Protein AF-A0A5N9A0G4-F1 (afdb_monomer)

Structure (mmCIF, N/CA/C/O backbone):
data_AF-A0A5N9A0G4-F1
#
_entry.id   AF-A0A5N9A0G4-F1
#
loop_
_atom_site.group_PDB
_atom_site.id
_atom_site.type_symbol
_atom_site.label_atom_id
_atom_site.label_alt_id
_atom_site.label_comp_id
_atom_site.label_asym_id
_atom_site.label_entity_id
_atom_site.label_seq_id
_atom_site.pdbx_PDB_ins_code
_atom_site.Cartn_x
_atom_site.Cartn_y
_atom_site.Cartn_z
_atom_site.occupancy
_atom_site.B_iso_or_equiv
_atom_site.auth_seq_id
_atom_site.auth_comp_id
_atom_site.auth_asym_id
_atom_site.auth_atom_id
_atom_site.pdbx_PDB_model_num
ATOM 1 N N . MET A 1 1 ? 34.121 -2.207 -65.373 1.00 59.41 1 MET A N 1
ATOM 2 C CA . MET A 1 1 ? 33.201 -1.817 -64.293 1.00 59.41 1 MET A CA 1
ATOM 3 C C . MET A 1 1 ? 32.621 -0.488 -64.713 1.00 59.41 1 MET A C 1
ATOM 5 O O . MET A 1 1 ? 33.380 0.463 -64.878 1.00 59.41 1 MET A O 1
ATOM 9 N N . GLU A 1 2 ? 31.335 -0.478 -65.029 1.00 82.25 2 GLU A N 1
ATOM 10 C CA . GLU A 1 2 ? 30.634 0.717 -65.499 1.00 82.25 2 GLU A CA 1
ATOM 11 C C . GLU A 1 2 ? 30.500 1.724 -64.346 1.00 82.25 2 GLU A C 1
ATOM 13 O O . GLU A 1 2 ? 30.384 1.342 -63.180 1.00 82.25 2 GLU A O 1
ATOM 18 N N . LEU A 1 3 ? 30.494 3.024 -64.651 1.00 83.94 3 LEU A N 1
ATOM 19 C CA . LEU A 1 3 ? 30.406 4.092 -63.640 1.00 83.94 3 LEU A CA 1
ATOM 20 C C . LEU A 1 3 ? 29.174 3.928 -62.724 1.00 83.94 3 LEU A C 1
ATOM 22 O O . LEU A 1 3 ? 29.222 4.235 -61.533 1.00 83.94 3 LEU A O 1
ATOM 26 N N . ILE A 1 4 ? 28.083 3.397 -63.285 1.00 88.50 4 ILE A N 1
ATOM 27 C CA . ILE A 1 4 ? 26.823 3.108 -62.589 1.00 88.50 4 ILE A CA 1
ATOM 28 C C . ILE A 1 4 ? 27.008 2.025 -61.513 1.00 88.50 4 ILE A C 1
ATOM 30 O O . ILE A 1 4 ? 26.485 2.166 -60.409 1.00 88.50 4 ILE A O 1
ATOM 34 N N . GLU A 1 5 ? 27.789 0.979 -61.794 1.00 87.81 5 GLU A N 1
ATOM 35 C CA . GLU A 1 5 ? 28.054 -0.116 -60.849 1.00 87.81 5 GLU A CA 1
ATOM 36 C C . GLU A 1 5 ? 28.854 0.386 -59.640 1.00 87.81 5 GLU A C 1
ATOM 38 O O . GLU A 1 5 ? 28.551 0.044 -58.495 1.00 87.81 5 GLU A O 1
ATOM 43 N N . ILE A 1 6 ? 29.837 1.261 -59.885 1.00 89.19 6 ILE A N 1
ATOM 44 C CA . ILE A 1 6 ? 30.643 1.897 -58.834 1.00 89.19 6 ILE A CA 1
ATOM 45 C C . ILE A 1 6 ? 29.762 2.799 -57.961 1.00 89.19 6 ILE A C 1
ATOM 47 O O . ILE A 1 6 ? 29.838 2.732 -56.734 1.00 89.19 6 ILE A O 1
ATOM 51 N N . ALA A 1 7 ? 28.897 3.614 -58.574 1.00 89.50 7 ALA A N 1
ATOM 52 C CA . ALA A 1 7 ? 27.985 4.494 -57.847 1.00 89.50 7 ALA A CA 1
ATOM 53 C C . ALA A 1 7 ? 27.027 3.702 -56.941 1.00 89.50 7 ALA A C 1
ATOM 55 O O . ALA A 1 7 ? 26.882 4.027 -55.762 1.00 89.50 7 ALA A O 1
ATOM 56 N N . GLN A 1 8 ? 26.434 2.621 -57.453 1.00 89.38 8 GLN A N 1
ATOM 57 C CA . GLN A 1 8 ? 25.529 1.770 -56.683 1.00 89.38 8 GLN A CA 1
ATOM 58 C C . GLN A 1 8 ? 26.239 1.066 -55.518 1.00 89.38 8 GLN A C 1
ATOM 60 O O . GLN A 1 8 ? 25.677 0.968 -54.425 1.00 89.38 8 GLN A O 1
ATOM 65 N N . LEU A 1 9 ? 27.486 0.628 -55.715 1.00 92.44 9 LEU A N 1
ATOM 66 C CA . LEU A 1 9 ? 28.297 0.031 -54.656 1.00 92.44 9 LEU A CA 1
ATOM 67 C C . LEU A 1 9 ? 28.598 1.041 -53.538 1.00 92.44 9 LEU A C 1
ATOM 69 O O . LEU A 1 9 ? 28.430 0.722 -52.361 1.00 92.44 9 LEU A O 1
ATOM 73 N N . VAL A 1 10 ? 28.955 2.281 -53.890 1.00 93.19 10 VAL A N 1
ATOM 74 C CA . VAL A 1 10 ? 29.177 3.365 -52.916 1.00 93.19 10 VAL A CA 1
ATOM 75 C C . VAL A 1 10 ? 27.894 3.691 -52.146 1.00 93.19 10 VAL A C 1
ATOM 77 O O . VAL A 1 10 ? 27.928 3.791 -50.919 1.00 93.19 10 VAL A O 1
ATOM 80 N N . THR A 1 11 ? 26.747 3.795 -52.823 1.00 94.00 11 THR A N 1
ATOM 81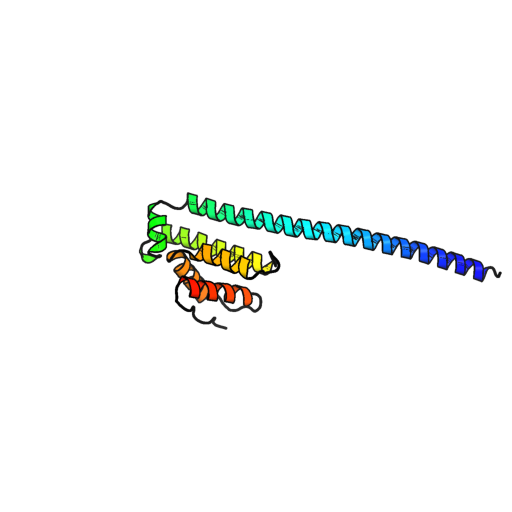 C CA . THR A 1 11 ? 25.450 4.023 -52.164 1.00 94.00 11 THR A CA 1
ATOM 82 C C . THR A 1 11 ? 25.055 2.863 -51.245 1.00 94.00 11 THR A C 1
ATOM 84 O O . THR A 1 11 ? 24.559 3.093 -50.139 1.00 94.00 11 THR A O 1
ATOM 87 N N . GLY A 1 12 ? 25.306 1.618 -51.658 1.00 92.94 12 GLY A N 1
ATOM 88 C CA . GLY A 1 12 ? 25.066 0.431 -50.837 1.00 92.94 12 GLY A CA 1
ATOM 89 C C . GLY A 1 12 ? 25.906 0.438 -49.560 1.00 92.94 12 GLY A C 1
A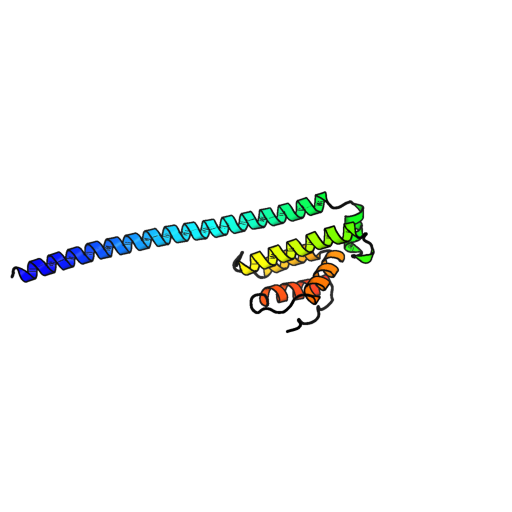TOM 90 O O . GLY A 1 12 ? 25.368 0.267 -48.466 1.00 92.94 12 GLY A O 1
ATOM 91 N N . ILE A 1 13 ? 27.205 0.732 -49.678 1.00 95.50 13 ILE A N 1
ATOM 92 C CA . ILE A 1 13 ? 28.111 0.859 -48.528 1.00 95.50 13 ILE A CA 1
ATOM 93 C C . ILE A 1 13 ? 27.656 1.993 -47.602 1.00 95.50 13 ILE A C 1
ATOM 95 O O . ILE A 1 13 ? 27.567 1.791 -46.392 1.00 95.50 13 ILE A O 1
ATOM 99 N N . ALA A 1 14 ? 27.301 3.159 -48.150 1.00 94.50 14 ALA A N 1
ATOM 100 C CA . ALA A 1 14 ? 26.793 4.279 -47.359 1.00 94.50 14 ALA A CA 1
ATOM 101 C C . ALA A 1 14 ? 25.519 3.903 -46.583 1.00 94.50 14 ALA A C 1
ATOM 103 O O . ALA A 1 14 ? 25.398 4.212 -45.397 1.00 94.50 14 ALA A O 1
ATOM 104 N N . THR A 1 15 ? 24.602 3.167 -47.216 1.00 95.81 15 THR A N 1
ATOM 105 C CA . THR A 1 15 ? 23.370 2.688 -46.574 1.00 95.81 15 THR A CA 1
ATOM 106 C C . THR A 1 15 ? 23.674 1.717 -45.432 1.00 95.81 15 THR A C 1
ATOM 108 O O . THR A 1 15 ? 23.104 1.845 -44.350 1.00 95.81 15 THR A O 1
ATOM 111 N N . LEU A 1 16 ? 24.608 0.781 -45.631 1.00 95.25 16 LEU A N 1
ATOM 112 C CA . LEU A 1 16 ? 25.027 -0.171 -44.596 1.00 95.25 16 LEU A CA 1
ATOM 113 C C . LEU A 1 16 ? 25.693 0.520 -43.403 1.00 95.25 16 LEU A C 1
ATOM 115 O O . LEU A 1 16 ? 25.437 0.141 -42.258 1.00 95.25 16 LEU A O 1
ATOM 119 N N . ILE A 1 17 ? 26.507 1.549 -43.648 1.00 96.19 17 ILE A N 1
ATOM 120 C CA . ILE A 1 17 ? 27.108 2.357 -42.581 1.00 96.19 17 ILE A CA 1
ATOM 121 C C . ILE A 1 17 ? 26.007 3.032 -41.759 1.00 96.19 17 ILE A C 1
ATOM 123 O O . ILE A 1 17 ? 25.988 2.896 -40.536 1.00 96.19 17 ILE A O 1
ATOM 127 N N . VAL A 1 18 ? 25.053 3.702 -42.415 1.00 96.38 18 VAL A N 1
ATOM 128 C CA . VAL A 1 18 ? 23.940 4.374 -41.726 1.00 96.38 18 VAL A CA 1
ATOM 129 C C . VAL A 1 18 ? 23.104 3.373 -40.926 1.00 96.38 18 VAL A C 1
ATOM 131 O O . VAL A 1 18 ? 22.852 3.598 -39.744 1.00 96.38 18 VAL A O 1
ATOM 134 N N . ALA A 1 19 ? 22.732 2.239 -41.523 1.00 96.69 19 ALA A N 1
ATOM 135 C CA . ALA A 1 19 ? 21.988 1.184 -40.837 1.00 96.69 19 ALA A CA 1
ATOM 136 C C . ALA A 1 19 ? 22.740 0.649 -39.606 1.00 96.69 19 ALA A C 1
ATOM 138 O O . ALA A 1 19 ? 22.138 0.458 -38.549 1.00 96.69 19 ALA A O 1
ATOM 139 N N . SER A 1 20 ? 24.060 0.468 -39.707 1.00 95.44 20 SER A N 1
ATOM 140 C CA . SER A 1 20 ? 24.888 0.010 -38.585 1.00 95.44 20 SER A CA 1
ATOM 141 C C . SER A 1 20 ? 24.900 1.021 -37.435 1.00 95.44 20 SER A C 1
ATOM 143 O O . SER A 1 20 ? 24.764 0.635 -36.273 1.00 95.44 20 SER A O 1
ATOM 145 N N . VAL A 1 21 ? 24.989 2.320 -37.745 1.00 96.50 21 VAL A N 1
ATOM 146 C CA . VAL A 1 21 ? 24.899 3.395 -36.742 1.00 96.50 21 VAL A CA 1
ATOM 147 C C . VAL A 1 21 ? 23.519 3.423 -36.079 1.00 96.50 21 VAL A C 1
ATOM 149 O O . VAL A 1 21 ? 23.441 3.554 -34.859 1.00 96.50 21 VAL A O 1
ATOM 152 N N . LEU A 1 22 ? 22.433 3.244 -36.836 1.00 96.12 22 LEU A N 1
ATOM 153 C CA . LEU A 1 22 ? 21.074 3.193 -36.281 1.00 96.12 22 LEU A CA 1
ATOM 154 C C . LEU A 1 22 ? 20.882 2.002 -35.333 1.00 96.12 22 LEU A C 1
ATOM 156 O O . LEU A 1 22 ? 20.317 2.156 -34.251 1.00 96.12 22 LEU A O 1
ATOM 160 N N . ILE A 1 23 ? 21.390 0.821 -35.698 1.00 96.06 23 ILE A N 1
ATOM 161 C CA . ILE A 1 23 ? 21.369 -0.360 -34.822 1.00 96.06 23 ILE A CA 1
ATOM 162 C C . ILE A 1 23 ? 22.137 -0.079 -33.532 1.00 96.06 23 ILE A C 1
ATOM 164 O O . ILE A 1 23 ? 21.645 -0.362 -32.439 1.00 96.06 23 ILE A O 1
ATOM 168 N N . TRP A 1 24 ? 23.316 0.530 -33.644 1.00 95.38 24 TRP A N 1
ATOM 169 C CA . TRP A 1 24 ? 24.104 0.928 -32.484 1.00 95.38 24 TRP A CA 1
ATOM 170 C C . TRP A 1 24 ? 23.348 1.911 -31.574 1.00 95.38 24 TRP A C 1
ATOM 172 O O . TRP A 1 24 ? 23.312 1.724 -30.356 1.00 95.38 24 TRP A O 1
ATOM 182 N N . GLN A 1 25 ? 22.674 2.911 -32.151 1.00 94.56 25 GLN A N 1
ATOM 183 C CA . GLN A 1 25 ? 21.831 3.851 -31.407 1.00 94.56 25 GLN A CA 1
ATOM 184 C C . GLN A 1 25 ? 20.672 3.148 -30.689 1.00 94.56 25 GLN A C 1
ATOM 186 O O . GLN A 1 25 ? 20.445 3.423 -29.512 1.00 94.56 25 GLN A O 1
ATOM 191 N N . MET A 1 26 ? 19.985 2.204 -31.341 1.00 94.81 26 MET A N 1
ATOM 192 C CA . MET A 1 26 ? 18.914 1.421 -30.709 1.00 94.81 26 MET A CA 1
ATOM 193 C C . MET A 1 26 ? 19.422 0.595 -29.520 1.00 94.81 26 MET A C 1
ATOM 195 O O . MET A 1 26 ? 18.750 0.521 -28.492 1.00 94.81 26 MET A O 1
ATOM 199 N N . ILE A 1 27 ? 20.620 0.007 -29.618 1.00 94.44 27 ILE A N 1
ATOM 200 C CA . ILE A 1 27 ? 21.234 -0.742 -28.509 1.00 94.44 27 ILE A CA 1
ATOM 201 C C . ILE A 1 27 ? 21.490 0.176 -27.308 1.00 94.44 27 ILE A C 1
ATOM 203 O O . ILE A 1 27 ? 21.190 -0.201 -26.173 1.00 94.44 27 ILE A O 1
ATOM 207 N N . ILE A 1 28 ? 22.023 1.379 -27.542 1.00 94.12 28 ILE A N 1
ATOM 208 C CA . ILE A 1 28 ? 22.255 2.361 -26.474 1.00 94.12 28 ILE A CA 1
ATOM 209 C C . ILE A 1 28 ? 20.926 2.810 -25.859 1.00 94.12 28 ILE A C 1
ATOM 211 O O . ILE A 1 28 ? 20.793 2.786 -24.638 1.00 94.12 28 ILE A O 1
ATOM 215 N N . GLN A 1 29 ? 19.928 3.149 -26.680 1.00 92.31 29 GLN A N 1
ATOM 216 C CA . GLN A 1 29 ? 18.604 3.569 -26.207 1.00 92.31 29 GLN A CA 1
ATOM 217 C C . GLN A 1 29 ? 17.933 2.501 -25.345 1.00 92.31 29 GLN A C 1
ATOM 219 O O . GLN A 1 29 ? 17.388 2.828 -24.294 1.00 92.31 29 GLN A O 1
ATOM 224 N N . LYS A 1 30 ? 18.020 1.226 -25.745 1.00 94.50 30 LYS A N 1
ATOM 225 C CA . LYS A 1 30 ? 17.497 0.114 -24.949 1.00 94.50 30 LYS A CA 1
ATOM 226 C C . LYS A 1 30 ? 18.152 0.063 -23.569 1.00 94.50 30 LYS A C 1
ATOM 228 O O . LYS A 1 30 ? 17.449 0.002 -22.571 1.00 94.50 30 LYS A O 1
ATOM 233 N N . ARG A 1 31 ? 19.484 0.166 -23.500 1.00 93.81 31 ARG A N 1
ATOM 234 C CA . ARG A 1 31 ? 20.205 0.185 -22.216 1.00 93.81 31 ARG A CA 1
ATOM 235 C C . ARG A 1 31 ? 19.797 1.370 -21.343 1.00 93.81 31 ARG A C 1
ATOM 237 O O . ARG A 1 31 ? 19.613 1.199 -20.145 1.00 93.81 31 ARG A O 1
ATOM 244 N N . THR A 1 32 ? 19.648 2.559 -21.925 1.00 93.19 32 THR A N 1
ATOM 245 C CA . THR A 1 32 ? 19.183 3.746 -21.191 1.00 93.19 32 THR A CA 1
ATOM 246 C C . THR A 1 32 ? 17.759 3.562 -20.668 1.00 93.19 32 THR A C 1
ATOM 248 O O . THR A 1 32 ? 17.483 3.940 -19.534 1.00 93.19 32 THR A O 1
ATOM 251 N N . LEU A 1 33 ? 16.873 2.954 -21.461 1.00 93.00 33 LEU A N 1
ATOM 252 C CA . LEU A 1 33 ? 15.508 2.644 -21.045 1.00 93.00 33 LEU A CA 1
ATOM 253 C C . LEU A 1 33 ? 15.480 1.617 -19.907 1.00 93.00 33 LEU A C 1
ATOM 255 O O . LEU A 1 33 ? 14.747 1.818 -18.946 1.00 93.00 33 LEU A O 1
ATOM 259 N N . ASP A 1 34 ? 16.303 0.570 -19.983 1.00 92.69 34 ASP A N 1
ATOM 260 C CA . ASP A 1 34 ? 16.409 -0.451 -18.934 1.00 92.69 34 ASP A CA 1
ATOM 261 C C . ASP A 1 34 ? 16.902 0.160 -17.608 1.00 92.69 34 ASP A C 1
ATOM 263 O O . ASP A 1 34 ? 16.370 -0.145 -16.540 1.00 92.69 34 ASP A O 1
ATOM 267 N N . ILE A 1 35 ? 17.883 1.071 -17.664 1.00 91.69 35 ILE A N 1
ATOM 268 C CA . ILE A 1 35 ? 18.351 1.821 -16.485 1.00 91.69 35 ILE A CA 1
ATOM 269 C C . ILE A 1 35 ? 17.224 2.695 -15.927 1.00 91.69 35 ILE A C 1
ATOM 271 O O . ILE A 1 35 ? 16.931 2.622 -14.738 1.00 91.69 35 ILE A O 1
ATOM 275 N N . ALA A 1 36 ? 16.550 3.472 -16.780 1.00 90.25 36 ALA A N 1
ATOM 276 C CA . ALA A 1 36 ? 15.456 4.343 -16.356 1.00 90.25 36 ALA A CA 1
ATOM 277 C C . ALA A 1 36 ? 14.280 3.559 -15.750 1.00 90.25 36 ALA A C 1
ATOM 279 O O . ALA A 1 36 ? 13.659 4.023 -14.795 1.00 90.25 36 ALA A O 1
ATOM 280 N N . HIS A 1 37 ? 13.987 2.367 -16.277 1.00 88.62 37 HIS A N 1
ATOM 281 C CA . HIS A 1 37 ? 12.985 1.463 -15.722 1.00 88.62 37 HIS A CA 1
ATOM 282 C C . HIS A 1 37 ? 13.380 0.992 -14.318 1.00 88.62 37 HIS A C 1
ATOM 284 O O . HIS A 1 37 ? 12.592 1.117 -13.383 1.00 88.62 37 HIS A O 1
ATOM 290 N N . ASN A 1 38 ? 14.616 0.513 -14.145 1.00 88.38 38 ASN A N 1
ATOM 291 C CA . ASN A 1 38 ? 15.116 0.079 -12.839 1.00 88.38 38 ASN A CA 1
ATOM 292 C C . ASN A 1 38 ? 15.135 1.220 -11.811 1.00 88.38 38 ASN A C 1
ATOM 294 O O . ASN A 1 38 ? 14.753 1.016 -10.659 1.00 88.38 38 ASN A O 1
ATOM 298 N N . ASP A 1 39 ? 15.529 2.425 -12.223 1.00 90.44 39 ASP A N 1
ATOM 299 C CA . ASP A 1 39 ? 15.518 3.607 -11.360 1.00 90.44 39 ASP A CA 1
ATOM 300 C C . ASP A 1 39 ? 14.088 4.003 -10.968 1.00 90.44 39 ASP A C 1
ATOM 302 O O . ASP A 1 39 ? 13.832 4.349 -9.811 1.00 90.44 39 ASP A O 1
ATOM 306 N N . ALA A 1 40 ? 13.134 3.917 -11.900 1.00 87.12 40 ALA A N 1
ATOM 307 C CA . ALA A 1 40 ? 11.724 4.169 -11.620 1.00 87.12 40 ALA A CA 1
ATOM 308 C C . ALA A 1 40 ? 11.155 3.158 -10.609 1.00 87.12 40 ALA A C 1
ATOM 310 O O . ALA A 1 40 ? 10.485 3.563 -9.655 1.00 87.12 40 ALA A O 1
ATOM 311 N N . ASP A 1 41 ? 11.470 1.870 -10.760 1.00 86.81 41 ASP A N 1
ATOM 312 C CA . ASP A 1 41 ? 11.052 0.815 -9.831 1.00 86.81 41 ASP A CA 1
ATOM 313 C C . ASP A 1 41 ? 11.665 0.990 -8.436 1.00 86.81 41 ASP A C 1
ATOM 315 O O . ASP A 1 41 ? 10.970 0.856 -7.416 1.00 86.81 41 ASP A O 1
ATOM 319 N N . ALA A 1 42 ? 12.955 1.328 -8.370 1.00 86.31 42 ALA A N 1
ATOM 320 C CA . ALA A 1 42 ? 13.652 1.610 -7.120 1.00 86.31 42 ALA A CA 1
ATOM 321 C C . ALA A 1 42 ? 13.051 2.834 -6.414 1.00 86.31 42 ALA A C 1
ATOM 323 O O . ALA A 1 42 ? 12.718 2.768 -5.226 1.00 86.31 42 ALA A O 1
ATOM 324 N N . ASN A 1 43 ? 12.834 3.928 -7.147 1.00 90.62 43 ASN A N 1
ATOM 325 C CA . ASN A 1 43 ? 12.256 5.154 -6.606 1.00 90.62 43 ASN A CA 1
ATOM 326 C C . ASN A 1 43 ? 10.807 4.947 -6.133 1.00 90.62 43 ASN A C 1
ATOM 328 O O . ASN A 1 43 ? 10.444 5.357 -5.027 1.00 90.62 43 ASN A O 1
ATOM 332 N N . MET A 1 44 ? 9.984 4.238 -6.914 1.00 88.56 44 MET A N 1
ATOM 333 C CA . MET A 1 44 ? 8.630 3.864 -6.501 1.00 88.56 44 MET A CA 1
ATOM 334 C C . MET A 1 44 ? 8.662 3.026 -5.218 1.00 88.56 44 MET A C 1
ATOM 336 O O . MET A 1 44 ? 7.872 3.261 -4.301 1.00 88.56 44 MET A O 1
ATOM 340 N N . SER A 1 45 ? 9.590 2.072 -5.125 1.00 88.44 45 SER A N 1
ATOM 341 C CA . SER A 1 45 ? 9.737 1.212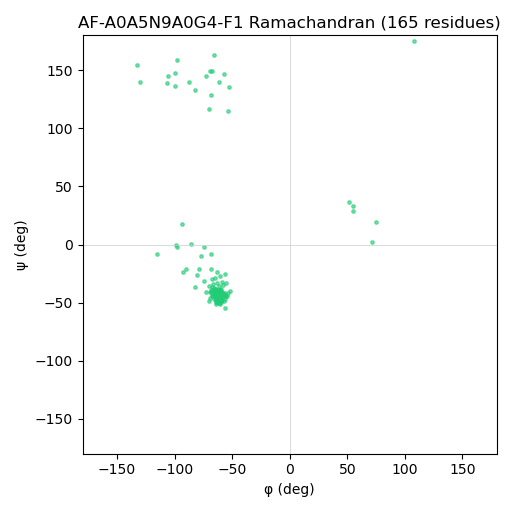 -3.951 1.00 88.44 45 SER A CA 1
ATOM 342 C C . SER A 1 45 ? 10.122 1.997 -2.698 1.00 88.44 45 SER A C 1
ATOM 344 O O . SER A 1 45 ? 9.503 1.784 -1.651 1.00 88.44 45 SER A O 1
ATOM 346 N N . LEU A 1 46 ? 11.082 2.920 -2.806 1.00 91.31 46 LEU A N 1
ATOM 347 C CA . LEU A 1 46 ? 11.496 3.804 -1.715 1.00 91.31 46 LEU A CA 1
ATOM 348 C C . LEU A 1 46 ? 10.360 4.732 -1.287 1.00 91.31 46 LEU A C 1
ATOM 350 O O . LEU A 1 46 ? 9.977 4.716 -0.121 1.00 91.31 46 LEU A O 1
ATOM 354 N N . THR A 1 47 ? 9.740 5.439 -2.235 1.00 92.56 47 THR A N 1
ATOM 355 C CA . THR A 1 47 ? 8.601 6.340 -1.980 1.00 92.56 47 THR A CA 1
ATOM 356 C C . THR A 1 47 ? 7.480 5.621 -1.233 1.00 92.56 47 THR A C 1
ATOM 358 O O . THR A 1 47 ? 6.866 6.142 -0.302 1.00 92.56 47 THR A O 1
ATOM 361 N N . ALA A 1 48 ? 7.200 4.385 -1.626 1.00 90.88 48 ALA A N 1
ATOM 362 C CA . ALA A 1 48 ? 6.137 3.612 -1.029 1.00 90.88 48 ALA A CA 1
ATOM 363 C C . ALA A 1 48 ? 6.503 3.084 0.377 1.00 90.88 48 ALA A C 1
ATOM 365 O O . ALA A 1 48 ? 5.631 3.007 1.241 1.00 90.88 48 ALA A O 1
ATOM 366 N N . VAL A 1 49 ? 7.779 2.785 0.656 1.00 92.00 49 VAL A N 1
ATOM 367 C CA . VAL A 1 49 ? 8.262 2.537 2.033 1.00 92.00 49 VAL A CA 1
ATOM 368 C C . VAL A 1 49 ? 8.173 3.807 2.877 1.00 92.00 49 VAL A C 1
ATOM 370 O O . VAL A 1 49 ? 7.625 3.759 3.976 1.00 92.00 49 VAL A O 1
ATOM 373 N N . GLU A 1 50 ? 8.634 4.947 2.362 1.00 94.94 50 GLU A N 1
ATOM 374 C CA . GLU A 1 50 ? 8.558 6.235 3.057 1.00 94.94 50 GLU A CA 1
ATOM 375 C C . GLU A 1 50 ? 7.122 6.595 3.433 1.00 94.94 50 GLU A C 1
ATOM 377 O O . GLU A 1 50 ? 6.870 7.023 4.556 1.00 94.94 50 GLU A O 1
ATOM 382 N N . ASN A 1 51 ? 6.163 6.382 2.529 1.00 94.38 51 ASN A N 1
ATOM 383 C CA . ASN A 1 51 ? 4.751 6.621 2.815 1.00 94.38 51 ASN A CA 1
ATOM 384 C C . ASN A 1 51 ? 4.222 5.696 3.919 1.00 94.38 51 ASN A C 1
ATOM 386 O O . ASN A 1 51 ? 3.509 6.167 4.803 1.00 94.38 51 ASN A O 1
ATOM 390 N N . LYS A 1 52 ? 4.603 4.409 3.934 1.00 92.75 52 LYS A N 1
ATOM 391 C CA . LYS A 1 52 ? 4.232 3.485 5.025 1.00 92.75 52 LYS A CA 1
ATOM 392 C C . LYS A 1 52 ? 4.820 3.928 6.362 1.00 92.75 52 LYS A C 1
ATOM 394 O O . LYS A 1 52 ? 4.106 3.936 7.361 1.00 92.75 52 LYS A O 1
ATOM 399 N N . VAL A 1 53 ? 6.091 4.330 6.377 1.00 94.69 53 VAL A N 1
ATOM 400 C CA . VAL A 1 53 ? 6.756 4.847 7.581 1.00 94.69 53 VAL A CA 1
ATOM 401 C C . VAL A 1 53 ? 6.053 6.111 8.070 1.00 94.69 53 VAL A C 1
ATOM 403 O O . VAL A 1 53 ? 5.650 6.151 9.225 1.00 94.69 53 VAL A O 1
ATOM 406 N N . LYS A 1 54 ? 5.802 7.090 7.192 1.00 95.81 54 LYS A N 1
ATOM 407 C CA . LYS A 1 54 ? 5.089 8.332 7.534 1.00 95.81 54 LYS A CA 1
ATOM 408 C C . LYS A 1 54 ? 3.701 8.064 8.115 1.00 95.81 54 LYS A C 1
ATOM 410 O O . LYS A 1 54 ? 3.346 8.677 9.115 1.00 95.81 54 LYS A O 1
ATOM 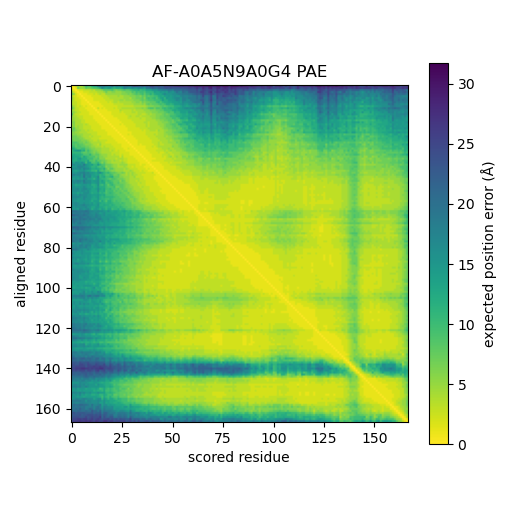415 N N . LEU A 1 55 ? 2.933 7.139 7.532 1.00 94.56 55 LEU A N 1
ATOM 416 C CA . LEU A 1 55 ? 1.617 6.759 8.057 1.00 94.56 55 LEU A CA 1
ATOM 417 C C . LEU A 1 55 ? 1.707 6.129 9.450 1.00 94.56 55 LEU A C 1
ATOM 419 O O . LEU A 1 55 ? 0.917 6.473 10.327 1.00 94.56 55 LEU A O 1
ATOM 423 N N . ASN A 1 56 ? 2.674 5.237 9.666 1.00 93.50 56 ASN A N 1
ATOM 424 C CA . ASN A 1 56 ? 2.868 4.585 10.959 1.00 93.50 56 ASN A CA 1
ATOM 425 C C . ASN A 1 56 ? 3.371 5.566 12.027 1.00 93.50 56 ASN A C 1
ATOM 427 O O . ASN A 1 56 ? 2.880 5.535 13.152 1.00 93.50 56 ASN A O 1
ATOM 431 N N . THR A 1 57 ? 4.296 6.463 11.677 1.00 96.00 57 THR A N 1
ATOM 432 C CA . THR A 1 57 ? 4.768 7.535 12.563 1.00 96.00 57 THR A CA 1
ATOM 433 C C . THR A 1 57 ? 3.624 8.469 12.935 1.00 96.00 57 THR A C 1
ATOM 435 O O . THR A 1 57 ? 3.380 8.682 14.118 1.00 96.00 57 THR A O 1
ATOM 438 N N . TRP A 1 58 ? 2.852 8.939 11.950 1.00 96.56 58 TRP A N 1
ATOM 439 C CA . TRP A 1 58 ? 1.682 9.781 12.199 1.00 96.56 58 TRP A CA 1
ATOM 440 C C . TRP A 1 58 ? 0.669 9.089 13.118 1.00 96.56 58 TRP A C 1
ATOM 442 O O . TRP A 1 58 ? 0.137 9.716 14.033 1.00 96.56 58 TRP A O 1
ATOM 452 N N . PHE A 1 59 ? 0.414 7.794 12.913 1.00 94.81 59 PHE A N 1
ATOM 453 C CA . PHE A 1 59 ? -0.480 7.030 13.779 1.00 94.81 59 PHE A CA 1
ATOM 454 C C . PHE A 1 59 ? 0.051 6.933 15.208 1.00 94.81 59 PHE A C 1
ATOM 456 O O . PHE A 1 59 ? -0.708 7.183 16.139 1.00 94.81 59 PHE A O 1
ATOM 463 N N . ALA A 1 60 ? 1.338 6.631 15.387 1.00 93.81 60 ALA A N 1
ATOM 464 C CA . ALA A 1 60 ? 1.963 6.563 16.704 1.00 93.81 60 ALA A CA 1
ATOM 465 C C . ALA A 1 60 ? 1.901 7.913 17.442 1.00 93.81 60 ALA A C 1
ATOM 467 O O . ALA A 1 60 ? 1.555 7.948 18.617 1.00 93.81 60 ALA A O 1
ATOM 468 N N . GLU A 1 61 ? 2.153 9.024 16.746 1.00 95.81 61 GLU A N 1
ATOM 469 C CA . GLU A 1 61 ? 2.087 10.383 17.306 1.00 95.81 61 GLU A CA 1
ATOM 470 C C . GLU A 1 61 ? 0.662 10.818 17.683 1.00 95.81 61 GLU A C 1
ATOM 472 O O . GLU A 1 61 ? 0.472 11.626 18.592 1.00 95.81 61 GLU A O 1
ATOM 477 N N . ASN A 1 62 ? -0.350 10.299 16.984 1.00 95.12 62 ASN A N 1
ATOM 478 C CA . ASN A 1 62 ? -1.757 10.638 17.213 1.00 95.12 62 ASN A CA 1
ATOM 479 C C . ASN A 1 62 ? -2.499 9.609 18.075 1.00 95.12 62 ASN A C 1
ATOM 481 O O . ASN A 1 62 ? -3.691 9.791 18.349 1.00 95.12 62 ASN A O 1
ATOM 485 N N . SER A 1 63 ? -1.813 8.552 18.509 1.00 93.81 63 SER A N 1
ATOM 486 C CA . SER A 1 63 ? -2.368 7.512 19.367 1.00 93.81 63 SER A CA 1
ATOM 487 C C . SER A 1 63 ? -1.967 7.726 20.815 1.00 93.81 63 SER A C 1
ATOM 489 O O . SER A 1 63 ? -0.817 8.019 21.124 1.00 93.81 63 SER A O 1
ATOM 491 N N . THR A 1 64 ? -2.925 7.550 21.721 1.00 94.00 64 THR A N 1
ATOM 492 C CA . THR A 1 64 ? -2.647 7.484 23.158 1.00 94.00 64 THR A CA 1
ATOM 493 C C . THR A 1 64 ? -2.573 6.020 23.602 1.00 94.00 64 THR A C 1
ATOM 495 O O . THR A 1 64 ? -3.129 5.159 22.912 1.00 94.00 64 THR A O 1
ATOM 498 N N . PRO A 1 65 ? -1.931 5.702 24.740 1.00 93.12 65 PRO A N 1
ATOM 499 C CA . PRO A 1 65 ? -1.946 4.344 25.287 1.00 93.12 65 PRO A CA 1
ATOM 500 C C . PRO A 1 65 ? -3.367 3.781 25.429 1.00 93.12 65 PRO A C 1
ATOM 502 O O . PRO A 1 65 ? -3.630 2.645 25.048 1.00 93.12 65 PRO A O 1
ATOM 505 N N . GLU A 1 66 ? -4.321 4.611 25.856 1.00 93.12 66 GLU A N 1
ATOM 506 C CA . GLU A 1 66 ? -5.723 4.212 26.005 1.00 93.12 66 GLU A CA 1
ATOM 507 C C . GLU A 1 66 ? -6.385 3.894 24.661 1.00 93.12 66 GLU A C 1
ATOM 509 O O . GLU A 1 66 ? -7.254 3.024 24.605 1.00 93.12 66 GLU A O 1
ATOM 514 N N . LEU A 1 67 ? -6.006 4.589 23.580 1.00 93.50 67 LEU A N 1
ATOM 515 C CA . LEU A 1 67 ? -6.470 4.248 22.235 1.00 93.50 67 LEU A CA 1
ATOM 516 C C . LEU A 1 67 ? -5.954 2.868 21.834 1.00 93.50 67 LEU A C 1
ATOM 518 O O . LEU A 1 67 ? -6.742 2.057 21.351 1.00 93.50 67 LEU A O 1
ATOM 522 N N . LEU A 1 68 ? -4.664 2.600 22.052 1.00 91.81 68 LEU A N 1
ATOM 523 C CA . LEU A 1 68 ? -4.049 1.315 21.717 1.00 91.81 68 LEU A CA 1
ATOM 524 C C . LEU A 1 68 ? -4.723 0.160 22.477 1.00 91.81 68 LEU A C 1
ATOM 526 O O . LEU A 1 68 ? -5.031 -0.859 21.872 1.00 91.81 68 LEU A O 1
ATOM 530 N N . ASP A 1 69 ? -5.103 0.352 23.740 1.00 92.69 69 ASP A N 1
ATOM 531 C CA . ASP A 1 69 ? -5.856 -0.657 24.506 1.00 92.69 69 ASP A CA 1
ATOM 532 C C . ASP A 1 69 ? -7.297 -0.880 24.004 1.00 92.69 69 ASP A C 1
ATOM 534 O O . ASP A 1 69 ? -7.940 -1.895 24.303 1.00 92.69 69 ASP A O 1
ATOM 538 N N . LYS A 1 70 ? -7.863 0.092 23.279 1.00 95.19 70 LYS A N 1
ATOM 539 C CA . LYS A 1 70 ? -9.218 0.016 22.713 1.00 95.19 70 LYS A CA 1
ATOM 540 C C . LYS A 1 70 ? -9.244 -0.574 21.307 1.00 95.19 70 LYS A C 1
ATOM 542 O O . LYS A 1 70 ? -10.311 -1.041 20.905 1.00 95.19 70 LYS A O 1
ATOM 547 N N . VAL A 1 71 ? -8.133 -0.572 20.558 1.00 93.38 71 VAL A N 1
ATOM 548 C CA . VAL A 1 71 ? -8.134 -1.020 19.148 1.00 93.38 71 V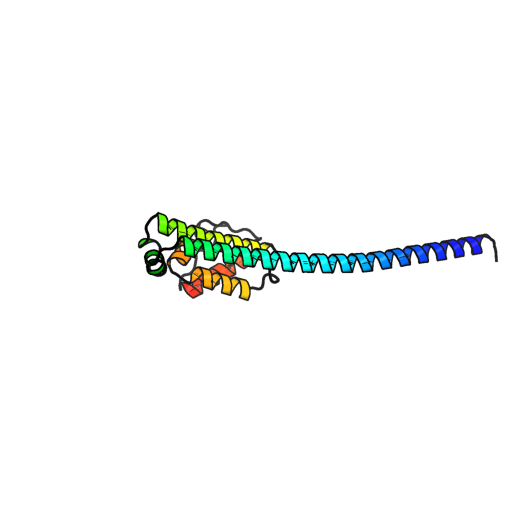AL A CA 1
ATOM 549 C C . VAL A 1 71 ? -8.614 -2.458 18.979 1.00 93.38 71 VAL A C 1
ATOM 551 O O . VAL A 1 71 ? -9.362 -2.750 18.043 1.00 93.38 71 VAL A O 1
ATOM 554 N N . ASP A 1 72 ? -8.301 -3.324 19.940 1.00 93.44 72 ASP A N 1
ATOM 555 C CA . ASP A 1 72 ? -8.718 -4.727 19.928 1.00 93.44 72 ASP A CA 1
ATOM 556 C C . ASP A 1 72 ? -10.175 -4.925 20.364 1.00 93.44 72 ASP A C 1
ATOM 558 O O . ASP A 1 72 ? -10.811 -5.919 20.013 1.00 93.44 72 ASP A O 1
ATOM 562 N N . LYS A 1 73 ? -10.750 -3.960 21.091 1.00 94.56 73 LYS A N 1
ATOM 563 C CA . LYS A 1 73 ? -12.145 -4.018 21.561 1.00 94.56 73 LYS A CA 1
ATOM 564 C C . LYS A 1 73 ? -13.141 -3.619 20.467 1.00 94.56 73 LYS A C 1
ATOM 566 O O . LYS A 1 73 ? -14.280 -4.098 20.475 1.00 94.56 73 LYS A O 1
ATOM 571 N N . GLY A 1 74 ? -12.696 -2.805 19.509 1.00 93.94 74 GLY A N 1
ATOM 572 C CA . GLY A 1 74 ? -13.487 -2.312 18.378 1.00 93.94 74 GLY A CA 1
ATOM 573 C C . GLY A 1 74 ? -13.838 -0.828 18.496 1.00 93.94 74 GLY A C 1
ATOM 574 O O . GLY A 1 74 ? -13.555 -0.175 19.504 1.00 93.94 74 GLY A O 1
ATOM 575 N N . LEU A 1 75 ? -14.464 -0.280 17.452 1.00 94.38 75 LEU A N 1
ATOM 576 C CA . LEU A 1 75 ? -14.755 1.150 17.352 1.00 94.38 75 LEU A CA 1
ATOM 577 C C . LEU A 1 75 ? -15.742 1.615 18.429 1.00 94.38 75 LEU A C 1
ATOM 579 O O . LEU A 1 75 ? -15.674 2.765 18.852 1.00 94.38 75 LEU A O 1
ATOM 583 N N . ASP A 1 76 ? -16.642 0.765 18.917 1.00 95.31 76 ASP A N 1
ATOM 584 C CA . ASP A 1 76 ? -17.664 1.161 19.900 1.00 95.31 76 ASP A CA 1
ATOM 585 C C . ASP A 1 76 ? -17.095 1.626 21.248 1.00 95.31 76 ASP A C 1
ATOM 587 O O . ASP A 1 76 ? -17.720 2.430 21.938 1.00 95.31 76 ASP A O 1
ATOM 591 N N . PHE A 1 77 ? -15.876 1.205 21.590 1.00 94.88 77 PHE A N 1
ATOM 592 C CA . PHE A 1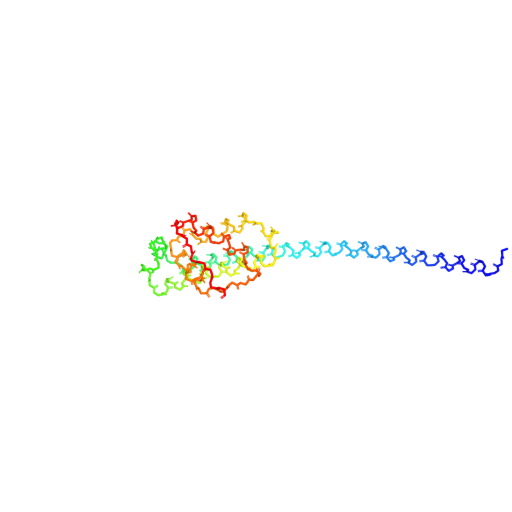 77 ? -15.181 1.613 22.815 1.00 94.88 77 PHE A CA 1
ATOM 593 C C . PHE A 1 77 ? -14.399 2.926 22.660 1.00 94.88 77 PHE A C 1
ATOM 595 O O . PHE A 1 77 ? -13.743 3.378 23.602 1.00 94.88 77 PHE A O 1
ATOM 602 N N . MET A 1 78 ? -14.450 3.537 21.476 1.00 95.75 78 MET A N 1
ATOM 603 C CA . MET A 1 78 ? -13.670 4.713 21.114 1.00 95.75 78 MET A CA 1
ATOM 604 C C . MET A 1 78 ? -14.514 5.987 21.082 1.00 95.75 78 MET A C 1
ATOM 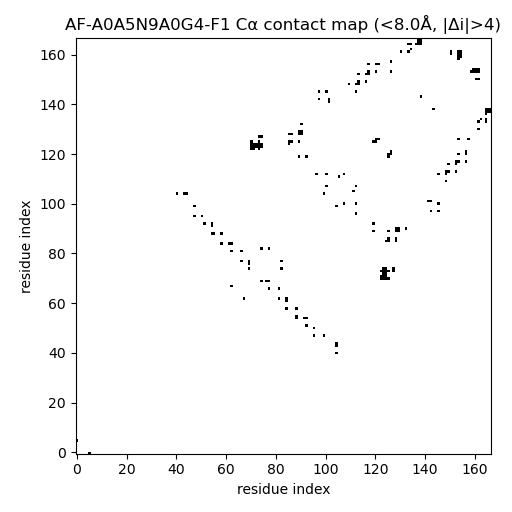606 O O . MET A 1 78 ? -15.658 6.021 20.624 1.00 95.75 78 MET A O 1
ATOM 610 N N . THR A 1 79 ? -13.889 7.086 21.485 1.00 96.06 79 THR A N 1
ATOM 611 C CA . THR A 1 79 ? -14.385 8.444 21.263 1.00 96.06 79 THR A CA 1
ATOM 612 C C . THR A 1 79 ? -14.396 8.790 19.771 1.00 96.06 79 THR A C 1
ATOM 614 O O . THR A 1 79 ? -13.708 8.181 18.951 1.00 96.06 79 THR A O 1
ATOM 617 N N . ALA A 1 80 ? -15.126 9.841 19.392 1.00 95.12 80 ALA A N 1
ATOM 618 C CA . ALA A 1 80 ? -15.161 10.303 18.003 1.00 95.12 80 ALA A CA 1
ATOM 619 C C . ALA A 1 80 ? -13.774 10.694 17.450 1.00 95.12 80 ALA A C 1
ATOM 621 O O . ALA A 1 80 ? -13.522 10.529 16.258 1.00 95.12 80 ALA A O 1
ATOM 622 N N . LYS A 1 81 ? -12.870 11.211 18.296 1.00 94.69 81 LYS A N 1
ATOM 623 C CA . LYS A 1 81 ? -11.497 11.543 17.886 1.00 94.69 81 LYS A CA 1
ATOM 624 C C . LYS A 1 81 ? -10.689 10.274 17.608 1.00 94.69 81 LYS A C 1
ATOM 626 O O . LYS A 1 81 ? -10.095 10.167 16.544 1.00 94.69 81 LYS A O 1
ATOM 631 N N . GLU A 1 82 ? -10.726 9.313 18.524 1.00 96.00 82 GLU A N 1
ATOM 632 C CA . GLU A 1 82 ? -10.054 8.013 18.387 1.00 96.00 82 GLU A CA 1
ATOM 633 C C . GLU A 1 82 ? -10.535 7.254 17.138 1.00 96.00 82 GLU A C 1
ATOM 635 O O . GLU A 1 82 ? -9.716 6.795 16.342 1.00 96.00 82 GLU A O 1
ATOM 640 N N . LYS A 1 83 ? -11.855 7.236 16.886 1.00 95.81 83 LYS A N 1
ATOM 641 C CA . LYS A 1 83 ? -12.435 6.669 15.656 1.00 95.81 83 LYS A CA 1
ATOM 642 C C . LYS A 1 83 ? -11.836 7.295 14.398 1.00 95.81 83 LYS A C 1
ATOM 644 O O . LYS A 1 83 ? -11.484 6.570 13.473 1.00 95.81 83 LYS A O 1
ATOM 649 N N . ARG A 1 84 ? -11.685 8.625 14.361 1.00 94.94 84 ARG A N 1
ATOM 650 C CA . ARG A 1 84 ? -11.083 9.326 13.212 1.00 94.94 84 ARG A CA 1
ATOM 651 C C . ARG A 1 84 ? -9.619 8.951 13.003 1.00 94.94 84 ARG A C 1
ATOM 653 O O . ARG A 1 84 ? -9.212 8.817 11.855 1.00 94.94 84 ARG A O 1
ATOM 660 N N . VAL A 1 85 ? -8.846 8.764 14.075 1.00 95.88 85 VAL A N 1
ATOM 661 C CA . VAL A 1 85 ? -7.436 8.348 13.979 1.00 95.88 85 VAL A CA 1
ATOM 662 C C . VAL A 1 85 ? -7.331 6.958 13.345 1.00 95.88 85 VAL A C 1
ATOM 664 O O . VAL A 1 85 ? -6.610 6.793 12.361 1.00 95.88 85 VAL A O 1
ATOM 667 N N . ILE A 1 86 ? -8.110 5.984 13.829 1.00 95.19 86 ILE A N 1
ATOM 668 C CA . ILE A 1 86 ? -8.109 4.611 13.291 1.00 95.19 86 ILE A CA 1
ATOM 669 C C . ILE A 1 86 ? -8.663 4.549 11.867 1.00 95.19 86 ILE A C 1
ATOM 671 O O . ILE A 1 86 ? -8.113 3.850 11.013 1.00 95.19 86 ILE A O 1
ATOM 675 N N . GLN A 1 87 ? -9.724 5.309 11.582 1.00 94.00 87 GLN A N 1
ATOM 676 C CA . GLN A 1 87 ? -10.269 5.423 10.232 1.00 94.00 87 GLN A CA 1
ATOM 677 C C . GLN A 1 87 ? -9.233 5.981 9.264 1.00 94.00 87 GLN A C 1
ATOM 679 O O . GLN A 1 87 ? -9.000 5.367 8.228 1.00 94.00 87 GLN A O 1
ATOM 684 N N . ALA A 1 88 ? -8.579 7.091 9.612 1.00 94.50 88 ALA A N 1
ATOM 685 C CA . ALA A 1 88 ? -7.550 7.694 8.775 1.00 94.50 88 ALA A CA 1
ATOM 686 C C . ALA A 1 88 ? -6.373 6.735 8.560 1.00 94.50 88 ALA A C 1
ATOM 688 O O . ALA A 1 88 ? -5.936 6.558 7.426 1.00 94.50 88 ALA A O 1
ATOM 689 N N . PHE A 1 89 ? -5.894 6.071 9.614 1.00 94.56 89 PHE A N 1
ATOM 690 C CA . PHE A 1 89 ? -4.829 5.074 9.509 1.00 94.56 89 PHE A CA 1
ATOM 691 C C . PHE A 1 89 ? -5.188 3.949 8.529 1.00 94.56 89 PHE A C 1
ATOM 693 O O . PHE A 1 89 ? -4.471 3.712 7.555 1.00 94.56 89 PHE A O 1
ATOM 700 N N . THR A 1 90 ? -6.337 3.305 8.739 1.00 93.75 90 THR A N 1
ATOM 701 C CA . THR A 1 90 ? -6.768 2.146 7.946 1.00 93.75 90 THR A CA 1
ATOM 702 C C . THR A 1 90 ? -7.087 2.537 6.500 1.00 93.75 90 THR A C 1
ATOM 704 O O . THR A 1 90 ? -6.659 1.864 5.563 1.00 93.75 90 THR A O 1
ATOM 707 N N . GLN A 1 91 ? -7.802 3.650 6.292 1.00 91.06 91 GLN A N 1
ATOM 708 C CA . GLN A 1 91 ? -8.166 4.143 4.958 1.00 91.06 91 GLN A CA 1
ATOM 709 C C . GLN A 1 91 ? -6.941 4.546 4.140 1.00 91.06 91 GLN A C 1
ATOM 711 O O . GLN A 1 91 ? -6.862 4.207 2.960 1.00 91.06 91 GLN A O 1
ATOM 716 N N . ASN A 1 92 ? -5.977 5.241 4.750 1.00 93.12 92 ASN A N 1
ATOM 717 C CA . ASN A 1 92 ? -4.774 5.666 4.042 1.00 93.12 92 ASN A CA 1
ATOM 718 C C . ASN A 1 92 ? -3.879 4.478 3.677 1.00 93.12 92 ASN A C 1
ATOM 720 O O . ASN A 1 92 ? -3.358 4.435 2.563 1.00 93.12 92 ASN A O 1
ATOM 724 N N . HIS A 1 93 ? -3.752 3.481 4.557 1.00 92.50 93 HIS A N 1
ATOM 725 C CA . HIS A 1 93 ? -3.056 2.234 4.227 1.00 92.50 93 HIS A CA 1
ATOM 726 C C . HIS A 1 93 ? -3.746 1.469 3.092 1.00 92.50 93 HIS A C 1
ATOM 728 O O . HIS A 1 93 ? -3.082 1.042 2.147 1.00 92.50 93 HIS A O 1
ATOM 734 N N . PHE A 1 94 ? -5.076 1.357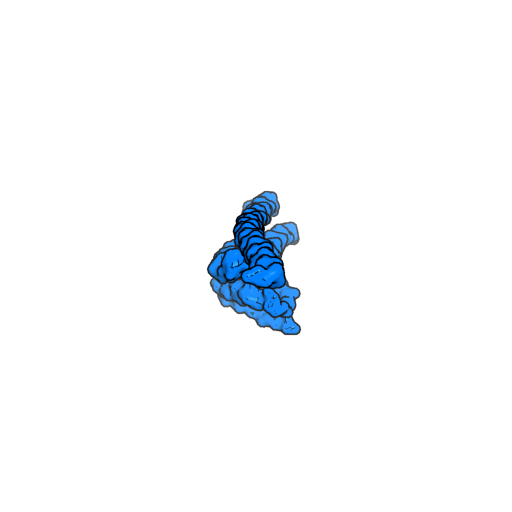 3.124 1.00 89.50 94 PHE A N 1
ATOM 735 C CA . PHE A 1 94 ? -5.852 0.740 2.045 1.00 89.50 94 PHE A CA 1
ATOM 736 C C . PHE A 1 94 ? -5.679 1.478 0.705 1.00 89.50 94 PHE A C 1
ATOM 738 O O . PHE A 1 94 ? -5.486 0.850 -0.341 1.00 89.50 94 PHE A O 1
ATOM 745 N N . LEU A 1 95 ? -5.703 2.814 0.722 1.00 88.75 95 LEU A N 1
ATOM 746 C CA . LEU A 1 95 ? -5.483 3.646 -0.462 1.00 88.75 95 LEU A CA 1
ATOM 747 C C . LEU A 1 95 ? -4.070 3.471 -1.028 1.00 88.75 95 LEU A C 1
ATOM 749 O O . LEU A 1 95 ? -3.905 3.315 -2.244 1.00 88.75 95 LEU A O 1
ATOM 753 N N . LEU A 1 96 ? -3.060 3.484 -0.156 1.00 92.00 96 LEU A N 1
ATOM 754 C CA . LEU A 1 96 ? -1.669 3.269 -0.534 1.00 92.00 96 LEU A CA 1
ATOM 755 C C . LEU A 1 96 ? -1.503 1.897 -1.184 1.00 92.00 96 LEU A C 1
ATOM 757 O O . LEU A 1 96 ? -0.968 1.806 -2.286 1.00 92.00 96 LEU A O 1
ATOM 761 N N . LEU A 1 97 ? -2.043 0.847 -0.566 1.00 91.06 97 LEU A N 1
ATOM 762 C CA . LEU A 1 97 ? -1.943 -0.506 -1.093 1.00 91.06 97 LEU A CA 1
ATOM 763 C C . LEU A 1 97 ? -2.666 -0.669 -2.439 1.00 91.06 97 LEU A C 1
ATOM 765 O O . LEU A 1 97 ? -2.137 -1.282 -3.365 1.00 91.06 97 LEU A O 1
ATOM 769 N N . THR A 1 98 ? -3.843 -0.059 -2.582 1.00 88.12 98 THR A N 1
ATOM 770 C CA . THR A 1 98 ? -4.574 -0.022 -3.858 1.00 88.12 98 THR A CA 1
ATOM 771 C C . THR A 1 98 ? -3.761 0.667 -4.949 1.00 88.12 98 THR A C 1
ATOM 773 O O . THR A 1 98 ? -3.746 0.232 -6.103 1.00 88.12 98 THR A O 1
ATOM 776 N N . THR A 1 99 ? -3.053 1.735 -4.588 1.00 89.06 99 THR A N 1
ATOM 777 C CA . THR A 1 99 ? -2.189 2.468 -5.512 1.00 89.06 99 THR A CA 1
ATOM 778 C C . THR A 1 99 ? -0.970 1.639 -5.904 1.00 89.06 99 THR A C 1
ATOM 780 O O . THR A 1 99 ? -0.698 1.515 -7.094 1.00 89.06 99 THR A O 1
ATOM 783 N N . GLU A 1 100 ? -0.293 1.007 -4.943 1.00 91.12 100 GLU A N 1
ATOM 784 C CA . GLU A 1 100 ? 0.835 0.098 -5.190 1.00 91.12 100 GLU A CA 1
ATOM 785 C C . GLU A 1 100 ? 0.450 -1.051 -6.130 1.00 91.12 100 GLU A C 1
ATOM 787 O O . GLU A 1 100 ? 1.180 -1.351 -7.075 1.00 91.12 100 GLU A O 1
ATOM 792 N N . TYR A 1 101 ? -0.721 -1.656 -5.915 1.00 90.25 101 TYR A N 1
ATOM 793 C CA . TYR A 1 101 ? -1.224 -2.738 -6.759 1.00 90.25 101 TYR A CA 1
ATOM 794 C C . TYR A 1 101 ? -1.476 -2.272 -8.199 1.00 90.25 101 TYR A C 1
ATOM 796 O O . TYR A 1 101 ? -1.071 -2.925 -9.167 1.00 90.25 101 TYR A O 1
ATOM 804 N N . ARG A 1 102 ? -2.110 -1.102 -8.354 1.00 86.50 102 ARG A N 1
ATOM 805 C CA . ARG A 1 102 ? -2.383 -0.499 -9.666 1.00 86.50 102 ARG A CA 1
ATOM 806 C C . ARG A 1 102 ? -1.095 -0.179 -10.423 1.00 86.50 102 ARG A C 1
ATOM 808 O O . ARG A 1 102 ? -1.040 -0.417 -11.626 1.00 86.50 102 ARG A O 1
ATOM 815 N N . LEU A 1 103 ? -0.078 0.314 -9.718 1.00 88.31 103 LEU A N 1
ATOM 816 C CA . LEU A 1 103 ? 1.239 0.620 -10.280 1.00 88.31 103 LEU A CA 1
ATOM 817 C C . LEU A 1 103 ? 2.090 -0.629 -10.561 1.00 88.31 103 LEU A C 1
ATOM 819 O O . LEU A 1 103 ? 3.180 -0.504 -11.097 1.00 88.31 103 LEU A O 1
ATOM 823 N N . GLY A 1 104 ? 1.603 -1.830 -10.235 1.00 87.94 104 GLY A N 1
ATOM 824 C CA . GLY A 1 104 ? 2.324 -3.069 -10.524 1.00 87.94 104 GLY A CA 1
ATOM 825 C C . GLY A 1 104 ? 3.507 -3.326 -9.593 1.00 87.94 104 GLY A C 1
ATOM 826 O O . GLY A 1 104 ? 4.373 -4.130 -9.924 1.00 87.94 104 GLY A O 1
ATOM 827 N N . ARG A 1 105 ? 3.549 -2.680 -8.417 1.00 86.56 105 ARG A N 1
ATOM 828 C CA . ARG A 1 105 ? 4.626 -2.869 -7.438 1.00 86.56 105 ARG A CA 1
ATOM 829 C C . ARG A 1 105 ? 4.814 -4.359 -7.132 1.00 86.56 105 ARG A C 1
ATOM 831 O O . ARG A 1 105 ? 3.834 -5.063 -6.880 1.00 86.56 105 ARG A O 1
ATOM 838 N N . MET A 1 106 ? 6.072 -4.809 -7.098 1.00 86.25 106 MET A N 1
ATOM 839 C CA . MET A 1 106 ? 6.439 -6.209 -6.829 1.00 86.25 106 MET A CA 1
ATOM 840 C C . MET A 1 106 ? 5.754 -7.198 -7.788 1.00 86.25 106 MET A C 1
ATOM 842 O O . MET A 1 106 ? 5.376 -8.285 -7.362 1.00 86.25 106 MET A O 1
ATOM 846 N N . ASP A 1 107 ? 5.511 -6.800 -9.040 1.00 88.12 107 ASP A N 1
ATOM 847 C CA . ASP A 1 107 ? 4.771 -7.598 -10.028 1.00 88.12 107 ASP A CA 1
ATOM 848 C C . ASP A 1 107 ? 3.407 -8.093 -9.504 1.00 88.12 107 ASP A C 1
ATOM 850 O O . ASP A 1 107 ? 2.976 -9.223 -9.719 1.00 88.12 107 ASP A O 1
ATOM 854 N N . ARG A 1 108 ? 2.730 -7.248 -8.710 1.00 89.12 108 ARG A N 1
ATOM 855 C CA . ARG A 1 108 ? 1.441 -7.569 -8.068 1.00 89.12 108 ARG A CA 1
ATOM 856 C C . ARG A 1 108 ? 1.477 -8.849 -7.214 1.00 89.12 108 ARG A C 1
ATOM 858 O O . ARG A 1 108 ? 0.444 -9.497 -7.045 1.00 89.12 108 ARG A O 1
ATOM 865 N N . ASN A 1 109 ? 2.638 -9.192 -6.642 1.00 89.62 109 ASN A N 1
ATOM 866 C CA . ASN A 1 109 ? 2.843 -10.422 -5.875 1.00 89.62 109 ASN A CA 1
ATOM 867 C C . ASN A 1 109 ? 1.800 -10.580 -4.745 1.00 89.62 109 ASN A C 1
ATOM 869 O O . ASN A 1 109 ? 1.825 -9.813 -3.777 1.00 89.62 109 ASN A O 1
ATOM 873 N N . PRO A 1 110 ? 0.925 -11.601 -4.796 1.00 89.44 110 PRO A N 1
ATOM 874 C CA . PRO A 1 110 ? -0.193 -11.723 -3.866 1.00 89.44 110 PRO A CA 1
ATOM 875 C C . PRO A 1 110 ? 0.255 -11.896 -2.411 1.00 89.44 110 PRO A C 1
ATOM 877 O O . PRO A 1 110 ? -0.400 -11.371 -1.516 1.00 89.44 110 PRO A O 1
ATOM 880 N N . ILE A 1 111 ? 1.390 -12.554 -2.151 1.00 90.94 1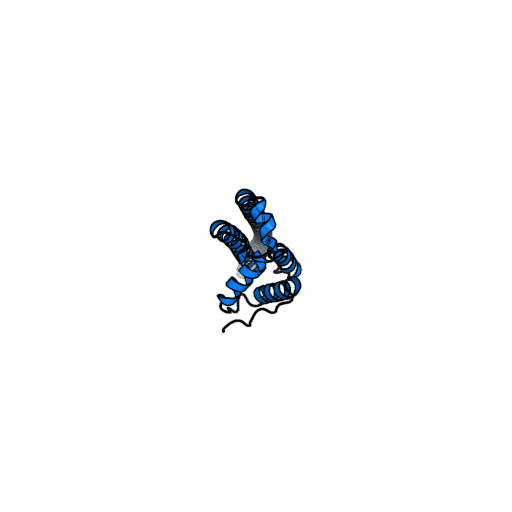11 ILE A N 1
ATOM 881 C CA . ILE A 1 111 ? 1.915 -12.773 -0.793 1.00 90.94 111 ILE A CA 1
ATOM 882 C C . ILE A 1 111 ? 2.278 -11.437 -0.136 1.00 90.94 111 ILE A C 1
ATOM 884 O O . ILE A 1 111 ? 1.969 -11.217 1.036 1.00 90.94 111 ILE A O 1
ATOM 888 N N . TYR A 1 112 ? 2.888 -10.523 -0.894 1.00 91.50 112 TYR A N 1
ATOM 889 C CA . TYR A 1 112 ? 3.242 -9.188 -0.412 1.00 91.50 112 TYR A CA 1
ATOM 890 C C . TYR A 1 112 ? 2.006 -8.394 0.033 1.00 91.50 112 TYR A C 1
ATOM 892 O O . TYR A 1 112 ? 1.952 -7.878 1.156 1.00 91.50 112 TYR A O 1
ATOM 900 N N . PHE A 1 113 ? 0.997 -8.329 -0.841 1.00 92.44 113 PHE A N 1
ATOM 901 C CA . PHE A 1 113 ? -0.248 -7.607 -0.582 1.00 92.44 113 PHE A CA 1
ATOM 902 C C . PHE A 1 113 ? -1.024 -8.239 0.578 1.00 92.44 113 PHE A C 1
ATOM 904 O O . PHE A 1 113 ? -1.485 -7.529 1.470 1.00 92.44 113 PHE A O 1
ATOM 911 N N . ARG A 1 114 ? -1.072 -9.573 0.625 1.00 93.31 114 ARG A N 1
ATOM 912 C CA . ARG A 1 114 ? -1.722 -10.353 1.681 1.00 93.31 114 ARG A CA 1
ATOM 913 C C . ARG A 1 114 ? -1.103 -10.111 3.056 1.00 93.31 114 ARG A C 1
ATOM 915 O O . ARG A 1 114 ? -1.820 -9.812 4.006 1.00 93.31 114 ARG A O 1
ATOM 922 N N . ASN A 1 115 ? 0.224 -10.181 3.166 1.00 93.12 115 ASN A N 1
ATOM 923 C CA . ASN A 1 115 ? 0.923 -9.932 4.429 1.00 93.12 115 ASN A CA 1
ATOM 924 C C . ASN A 1 115 ? 0.781 -8.476 4.886 1.00 93.12 115 ASN A C 1
ATOM 926 O O . ASN A 1 115 ? 0.560 -8.224 6.068 1.00 93.12 115 ASN A O 1
ATOM 930 N N . THR A 1 116 ? 0.849 -7.520 3.954 1.00 92.12 116 THR A N 1
ATOM 931 C CA . THR A 1 116 ? 0.635 -6.104 4.283 1.00 92.12 116 THR A CA 1
ATOM 932 C C . THR A 1 116 ? -0.783 -5.876 4.811 1.00 92.12 116 THR A C 1
ATOM 934 O O . THR A 1 116 ? -0.948 -5.236 5.846 1.00 92.12 116 THR A O 1
ATOM 937 N N . MET A 1 117 ? -1.799 -6.453 4.159 1.00 93.00 117 MET A N 1
ATOM 938 C CA . MET A 1 117 ? -3.186 -6.365 4.625 1.00 93.00 117 MET A CA 1
ATOM 939 C C . MET A 1 117 ? -3.401 -7.019 5.982 1.00 93.00 117 MET A C 1
ATOM 941 O O . MET A 1 117 ? -4.054 -6.416 6.825 1.00 93.00 117 MET A O 1
ATOM 945 N N . ARG A 1 118 ? -2.830 -8.202 6.237 1.00 93.69 118 ARG A N 1
ATOM 946 C CA . ARG A 1 118 ? -2.930 -8.853 7.555 1.00 93.69 118 ARG A CA 1
ATOM 947 C C . ARG A 1 118 ? -2.416 -7.953 8.674 1.00 93.69 118 ARG A C 1
ATOM 949 O O . ARG A 1 118 ? -3.053 -7.861 9.714 1.00 93.69 118 ARG A O 1
ATOM 956 N N . ASN A 1 119 ? -1.303 -7.258 8.444 1.00 90.94 119 ASN A N 1
ATOM 957 C CA . ASN A 1 119 ? -0.746 -6.335 9.431 1.00 90.94 119 ASN A CA 1
ATOM 958 C C . ASN A 1 119 ? -1.662 -5.130 9.681 1.00 90.94 119 ASN A C 1
ATOM 960 O O . ASN A 1 119 ? -1.785 -4.692 10.818 1.00 90.94 119 ASN A O 1
ATOM 964 N N . ILE A 1 120 ? -2.316 -4.609 8.638 1.00 91.81 120 ILE A N 1
ATOM 965 C CA . ILE A 1 120 ? -3.288 -3.511 8.765 1.00 91.81 120 ILE A CA 1
ATOM 966 C C . ILE A 1 120 ? -4.542 -3.978 9.521 1.00 91.81 120 ILE A C 1
ATOM 968 O O . ILE A 1 120 ? -5.111 -3.220 10.298 1.00 91.81 120 ILE A O 1
ATOM 972 N N . LEU A 1 121 ? -4.971 -5.224 9.306 1.00 93.31 121 LEU A N 1
ATOM 973 C CA . LEU A 1 121 ? -6.192 -5.802 9.878 1.00 93.31 121 LEU A CA 1
ATOM 974 C C . LEU A 1 121 ? -5.973 -6.564 11.181 1.00 93.31 121 LEU A C 1
ATOM 976 O O . LEU A 1 121 ? -6.846 -7.313 11.600 1.00 93.31 121 LEU A O 1
ATOM 980 N N . ASN A 1 122 ? -4.842 -6.347 11.847 1.00 90.88 122 ASN A N 1
ATOM 981 C CA . ASN A 1 122 ? -4.469 -7.077 13.056 1.00 90.88 122 ASN A CA 1
ATOM 982 C C . ASN A 1 122 ? -5.344 -6.778 14.288 1.00 90.88 122 ASN A C 1
ATOM 984 O O . ASN A 1 122 ? -5.183 -7.446 15.303 1.00 90.88 122 ASN A O 1
ATOM 988 N N . ASN A 1 123 ? -6.241 -5.791 14.214 1.00 92.75 123 ASN A N 1
ATOM 989 C CA . ASN A 1 123 ? -7.106 -5.373 15.313 1.00 92.75 123 ASN A CA 1
ATOM 990 C C . ASN A 1 123 ? -8.562 -5.210 14.857 1.00 92.75 123 ASN A C 1
ATOM 992 O O . ASN A 1 123 ? -8.859 -4.909 13.693 1.00 92.75 123 ASN A O 1
ATOM 996 N N . LYS A 1 124 ? -9.484 -5.362 15.811 1.00 94.88 124 LYS A N 1
ATOM 997 C CA . LYS A 1 124 ? -10.929 -5.337 15.561 1.00 94.88 124 LYS A CA 1
ATOM 998 C C . LYS A 1 124 ? -11.414 -4.008 14.987 1.00 94.88 124 LYS A C 1
ATOM 1000 O O . LYS A 1 124 ? -12.237 -3.998 14.074 1.00 94.88 124 LYS A O 1
ATOM 1005 N N . ALA A 1 125 ? -10.882 -2.886 15.465 1.00 95.25 125 ALA A N 1
ATOM 1006 C CA . ALA A 1 125 ? -11.273 -1.574 14.964 1.00 95.25 125 ALA A CA 1
ATOM 1007 C C . ALA A 1 125 ? -10.939 -1.398 13.468 1.00 95.25 125 ALA A C 1
ATOM 1009 O O . ALA A 1 125 ? -11.750 -0.867 12.710 1.00 95.25 125 ALA A O 1
ATOM 1010 N N . SER A 1 126 ? -9.789 -1.900 13.016 1.00 94.81 126 SER A N 1
ATOM 1011 C CA . SER A 1 126 ? -9.374 -1.840 11.606 1.00 94.81 126 SER A CA 1
ATOM 1012 C C . SER A 1 126 ? -10.218 -2.761 10.719 1.00 94.81 126 SER A C 1
ATOM 1014 O O . SER A 1 126 ? -10.578 -2.376 9.603 1.00 94.81 126 SER A O 1
ATOM 1016 N N . LEU A 1 127 ? -10.619 -3.934 11.228 1.00 94.56 127 LEU A N 1
ATOM 1017 C CA . LEU A 1 127 ? -11.589 -4.810 10.559 1.00 94.56 127 LEU A CA 1
ATOM 1018 C C . LEU A 1 127 ? -12.935 -4.099 10.353 1.00 94.56 127 LEU A C 1
ATOM 1020 O O . LEU A 1 127 ? -13.466 -4.083 9.243 1.00 94.56 127 LEU A O 1
ATOM 1024 N N . GLU A 1 128 ? -13.479 -3.464 11.391 1.00 95.06 128 GLU A N 1
ATOM 1025 C CA . GLU A 1 128 ? -14.742 -2.720 11.294 1.00 95.06 128 GLU A CA 1
ATOM 1026 C C . GLU A 1 128 ? -14.651 -1.567 10.279 1.00 95.06 128 GLU A C 1
ATOM 1028 O O . GLU A 1 128 ? -15.573 -1.359 9.481 1.00 95.06 128 GLU A O 1
ATOM 1033 N N . VAL A 1 129 ? -13.512 -0.863 10.231 1.00 93.50 129 VAL A N 1
ATOM 1034 C CA . VAL A 1 129 ? -13.269 0.174 9.220 1.00 93.50 129 VAL A CA 1
ATOM 1035 C C . VAL A 1 129 ? -13.226 -0.420 7.810 1.00 93.50 129 VAL A C 1
ATOM 1037 O O . VAL A 1 129 ? -13.926 0.093 6.935 1.00 93.50 129 VAL A O 1
ATOM 1040 N N . ILE A 1 130 ? -12.478 -1.500 7.556 1.00 91.06 130 ILE A N 1
ATOM 1041 C CA . ILE A 1 130 ? -12.458 -2.134 6.226 1.00 91.06 130 ILE A CA 1
ATOM 1042 C C . ILE A 1 130 ? -13.842 -2.621 5.816 1.00 91.06 130 ILE A C 1
ATOM 1044 O O . ILE A 1 130 ? -14.243 -2.366 4.682 1.00 91.06 130 ILE A O 1
ATOM 1048 N N . LYS A 1 131 ? -14.603 -3.246 6.720 1.00 91.44 131 LYS A N 1
ATOM 1049 C CA . LYS A 1 131 ? -15.986 -3.664 6.448 1.00 91.44 131 LYS A CA 1
ATOM 1050 C C . LYS A 1 131 ? -16.825 -2.477 5.973 1.00 91.44 131 LYS A C 1
ATOM 1052 O O . LYS A 1 131 ? -17.527 -2.576 4.970 1.00 91.44 131 LYS A O 1
ATOM 1057 N N . SER A 1 132 ? -16.687 -1.321 6.626 1.00 88.44 132 SER A N 1
ATOM 1058 C CA . SER A 1 132 ? -17.386 -0.095 6.222 1.00 88.44 132 SER A CA 1
ATOM 1059 C C . SER A 1 132 ? -16.951 0.422 4.842 1.00 88.44 132 SER A C 1
ATOM 1061 O O . SER A 1 132 ? -17.793 0.827 4.042 1.00 88.44 132 SER A O 1
ATOM 1063 N N . ILE A 1 133 ? -15.656 0.372 4.515 1.00 84.94 133 ILE A N 1
ATOM 1064 C CA . ILE A 1 133 ? -15.139 0.775 3.197 1.00 84.94 133 ILE A CA 1
ATOM 1065 C C . ILE A 1 133 ? -15.647 -0.185 2.125 1.00 84.94 133 ILE A C 1
ATOM 1067 O O . ILE A 1 133 ? -16.109 0.251 1.070 1.00 84.94 133 ILE A O 1
ATOM 1071 N N . ARG A 1 134 ? -15.606 -1.490 2.408 1.00 84.06 134 ARG A N 1
ATOM 1072 C CA . ARG A 1 134 ? -16.056 -2.556 1.517 1.00 84.06 134 ARG A CA 1
ATOM 1073 C C . ARG A 1 134 ? -17.515 -2.371 1.120 1.00 84.06 134 ARG A C 1
ATOM 1075 O O . ARG A 1 134 ? -17.812 -2.377 -0.069 1.00 84.06 134 ARG A O 1
ATOM 1082 N N . LEU A 1 135 ? -18.387 -2.130 2.101 1.00 81.69 135 LEU A N 1
ATOM 1083 C CA . LEU A 1 135 ? -19.822 -1.903 1.898 1.00 81.69 135 LEU A CA 1
ATOM 1084 C C . LEU A 1 135 ? -20.126 -0.681 1.019 1.00 81.69 135 LEU A C 1
ATOM 1086 O O . LEU A 1 135 ? -21.160 -0.642 0.355 1.00 81.69 135 LEU A O 1
ATOM 1090 N N . ASN A 1 136 ? -19.228 0.306 1.008 1.00 77.38 136 ASN A N 1
ATOM 1091 C CA . ASN A 1 136 ? -19.362 1.537 0.228 1.00 77.38 136 ASN A CA 1
ATOM 1092 C C . ASN A 1 136 ? -18.588 1.507 -1.103 1.00 77.38 136 ASN A C 1
ATOM 1094 O O . ASN A 1 136 ? -18.642 2.467 -1.873 1.00 77.38 136 ASN A O 1
ATOM 1098 N N . THR A 1 137 ? -17.856 0.428 -1.387 1.00 74.19 137 THR A N 1
ATOM 1099 C CA . THR A 1 137 ? -17.069 0.282 -2.615 1.00 74.19 137 THR A CA 1
ATOM 1100 C C . THR A 1 137 ? -17.938 -0.306 -3.726 1.00 74.19 137 THR A C 1
ATOM 1102 O O . THR A 1 137 ? -18.727 -1.212 -3.483 1.00 74.19 137 THR A O 1
ATOM 1105 N N . LYS A 1 138 ? -17.783 0.195 -4.958 1.00 69.12 138 LYS A N 1
ATOM 1106 C CA . LYS A 1 138 ? -18.353 -0.412 -6.173 1.00 69.12 138 LYS A CA 1
ATOM 1107 C C . LYS A 1 138 ? -17.294 -1.228 -6.907 1.00 69.12 138 LYS A C 1
ATOM 1109 O O . LYS A 1 138 ? -16.113 -0.868 -6.876 1.00 69.12 138 LYS A O 1
ATOM 1114 N N . GLU A 1 139 ? -17.717 -2.300 -7.564 1.00 60.94 139 GLU A N 1
ATOM 1115 C CA . GLU A 1 139 ? -16.831 -3.155 -8.353 1.00 60.94 139 GLU A CA 1
ATOM 1116 C C . GLU A 1 139 ? -16.328 -2.416 -9.601 1.00 60.94 139 GLU A C 1
ATOM 1118 O O . GLU A 1 139 ? -17.103 -1.834 -10.357 1.00 60.94 139 GLU A O 1
ATOM 1123 N N . THR A 1 140 ? -15.012 -2.406 -9.814 1.00 58.47 140 THR A N 1
ATOM 1124 C CA . THR A 1 140 ? -14.413 -1.988 -11.086 1.00 58.47 140 THR A CA 1
ATOM 1125 C C . THR A 1 140 ? -13.425 -3.059 -11.532 1.00 58.47 140 THR A C 1
ATOM 1127 O O . THR A 1 140 ? -12.670 -3.589 -10.716 1.00 58.47 140 THR A O 1
ATOM 1130 N N . THR A 1 141 ? -13.393 -3.363 -12.831 1.00 51.75 141 THR A N 1
ATOM 1131 C CA . THR A 1 141 ? -12.554 -4.424 -13.429 1.00 51.75 141 THR A CA 1
ATOM 1132 C C . THR A 1 141 ? -11.057 -4.269 -13.134 1.00 51.75 141 THR A C 1
ATOM 1134 O O . THR A 1 141 ? -10.328 -5.251 -13.078 1.00 51.75 141 THR A O 1
ATOM 1137 N N . ALA A 1 142 ? -10.575 -3.051 -12.869 1.00 52.00 142 ALA A N 1
ATOM 1138 C CA . ALA A 1 142 ? -9.178 -2.794 -12.508 1.00 52.00 142 ALA A CA 1
ATOM 1139 C C . ALA A 1 142 ? -8.812 -3.157 -11.048 1.00 52.00 142 ALA A C 1
ATOM 1141 O O . ALA A 1 142 ? -7.636 -3.099 -10.689 1.00 52.00 142 ALA A O 1
ATOM 1142 N N . ARG A 1 143 ? -9.791 -3.477 -10.185 1.00 63.94 143 ARG A N 1
ATOM 1143 C CA . ARG A 1 143 ? -9.601 -3.694 -8.733 1.00 63.94 143 ARG A CA 1
ATOM 1144 C C . ARG A 1 143 ? -9.895 -5.116 -8.254 1.00 63.94 143 ARG A C 1
ATOM 1146 O O . ARG A 1 143 ? -9.604 -5.420 -7.099 1.00 63.94 143 ARG A O 1
ATOM 1153 N N . GLU A 1 144 ? -10.434 -5.970 -9.116 1.00 70.56 144 GLU A N 1
ATOM 1154 C CA . GLU A 1 144 ? -11.005 -7.273 -8.750 1.00 70.56 144 GLU A CA 1
ATOM 1155 C C . GLU A 1 144 ? -10.007 -8.176 -8.000 1.00 70.56 144 GLU A C 1
ATOM 1157 O O . GLU A 1 144 ? -10.294 -8.667 -6.909 1.00 70.56 144 GLU A O 1
ATOM 1162 N N . SER A 1 145 ? -8.776 -8.288 -8.503 1.00 78.88 145 SER A N 1
ATOM 1163 C CA . SER A 1 145 ? -7.745 -9.149 -7.912 1.00 78.88 145 SER A CA 1
ATOM 1164 C C . SER A 1 145 ? -7.262 -8.701 -6.526 1.00 78.88 145 SER A C 1
ATOM 1166 O O . SER A 1 145 ? -7.031 -9.541 -5.660 1.00 78.88 145 SER A O 1
ATOM 1168 N N . LEU A 1 146 ? -7.110 -7.392 -6.284 1.00 84.69 146 LEU A N 1
ATOM 1169 C CA . LEU A 1 146 ? -6.706 -6.896 -4.962 1.00 84.69 146 LEU A CA 1
ATOM 1170 C C . LEU A 1 146 ? -7.852 -7.020 -3.959 1.00 84.69 146 LEU A C 1
ATOM 1172 O O . LEU A 1 146 ? -7.623 -7.404 -2.817 1.00 84.69 146 LEU A O 1
ATOM 1176 N N . ILE A 1 147 ? -9.076 -6.705 -4.384 1.00 86.19 147 ILE A N 1
ATOM 1177 C CA . ILE A 1 147 ? -10.261 -6.829 -3.536 1.00 86.19 147 ILE A CA 1
ATOM 1178 C C . ILE A 1 147 ? -10.432 -8.270 -3.059 1.00 86.19 147 ILE A C 1
ATOM 1180 O O . ILE A 1 147 ? -10.659 -8.480 -1.874 1.00 86.19 147 ILE A O 1
ATOM 1184 N N . LYS A 1 148 ? -10.208 -9.254 -3.935 1.00 88.38 148 LYS A N 1
ATOM 1185 C CA . LYS A 1 148 ? -10.227 -10.665 -3.550 1.00 88.38 148 LYS A CA 1
ATOM 1186 C C . LYS A 1 148 ? -9.201 -10.994 -2.459 1.00 88.38 148 LYS A C 1
ATOM 1188 O O . LYS A 1 148 ? -9.550 -11.643 -1.481 1.00 88.38 148 LYS A O 1
ATOM 1193 N N . ILE A 1 149 ? -7.964 -10.501 -2.581 1.00 90.62 149 ILE A N 1
ATOM 1194 C CA . ILE A 1 149 ? -6.936 -10.679 -1.536 1.00 90.62 149 ILE A CA 1
ATOM 1195 C C . ILE A 1 149 ? -7.407 -10.069 -0.211 1.00 90.62 149 ILE A C 1
ATOM 1197 O O . ILE A 1 149 ? -7.188 -10.645 0.850 1.00 90.62 149 ILE A O 1
ATOM 1201 N N . ILE A 1 150 ? -8.044 -8.900 -0.260 1.00 89.12 150 ILE A N 1
ATOM 1202 C CA . ILE A 1 150 ? -8.540 -8.208 0.933 1.00 89.12 150 ILE A CA 1
ATOM 1203 C C . ILE A 1 150 ? -9.683 -8.986 1.581 1.00 89.12 150 ILE A C 1
ATOM 1205 O O . ILE A 1 150 ? -9.674 -9.134 2.800 1.00 89.12 150 ILE A O 1
ATOM 1209 N N . ASP A 1 151 ? -10.610 -9.515 0.786 1.00 91.06 151 ASP A N 1
ATOM 1210 C CA . ASP A 1 151 ? -11.724 -10.334 1.266 1.00 91.06 151 ASP A CA 1
ATOM 1211 C C . ASP A 1 151 ? -11.223 -11.631 1.912 1.00 91.06 151 ASP A C 1
ATOM 1213 O O . ASP A 1 151 ? -11.638 -11.963 3.019 1.00 91.06 151 ASP A O 1
ATOM 1217 N N . GLU A 1 152 ? -10.257 -12.309 1.285 1.00 92.69 152 GLU A N 1
ATOM 1218 C CA . GLU A 1 152 ? -9.626 -13.515 1.834 1.00 92.69 152 GLU A CA 1
ATOM 1219 C C . GLU A 1 152 ? -8.887 -13.243 3.151 1.00 92.69 152 GLU A C 1
ATOM 1221 O O . GLU A 1 152 ? -8.967 -14.035 4.088 1.00 92.69 152 GLU A O 1
ATOM 1226 N N . VAL A 1 153 ? -8.147 -12.132 3.242 1.00 93.62 153 VAL A N 1
ATOM 1227 C CA . VAL A 1 153 ? -7.457 -11.747 4.484 1.00 93.62 153 VAL A CA 1
ATOM 1228 C C . VAL A 1 153 ? -8.457 -11.361 5.563 1.00 93.62 153 VAL A C 1
ATOM 1230 O O . VAL A 1 153 ? -8.270 -11.717 6.724 1.00 93.62 153 VAL A O 1
ATOM 1233 N N . TYR A 1 154 ? -9.506 -10.629 5.198 1.00 94.12 154 TYR A N 1
ATOM 1234 C CA . TYR A 1 154 ? -10.549 -10.252 6.135 1.00 94.12 154 TYR A CA 1
ATOM 1235 C C . TYR A 1 154 ? -11.229 -11.493 6.715 1.00 94.12 154 TYR A C 1
ATOM 1237 O O . TYR A 1 154 ? -11.358 -11.590 7.934 1.00 94.12 154 TYR A O 1
ATOM 1245 N N . GLU A 1 155 ? -11.613 -12.451 5.868 1.00 94.31 155 GLU A N 1
ATOM 1246 C CA . GLU A 1 155 ? -12.218 -13.716 6.294 1.00 94.31 155 GLU A CA 1
ATOM 1247 C C . GLU A 1 155 ? -11.268 -14.516 7.186 1.00 94.31 155 GLU A C 1
ATOM 1249 O O . GLU A 1 155 ? -11.684 -15.006 8.231 1.00 94.31 155 GLU A O 1
ATOM 1254 N N . GLU A 1 156 ? -9.983 -14.593 6.833 1.00 92.88 156 GLU A N 1
ATOM 1255 C CA . GLU A 1 156 ? -8.991 -15.289 7.653 1.00 92.88 156 GLU A CA 1
ATOM 1256 C C . GLU A 1 156 ? -8.877 -14.695 9.064 1.00 92.88 156 GLU A C 1
ATOM 1258 O O . GLU A 1 156 ? -8.823 -15.434 10.044 1.00 92.88 156 GLU A O 1
ATOM 1263 N N . VAL A 1 157 ? -8.804 -13.366 9.173 1.00 92.69 157 VAL A N 1
ATOM 1264 C CA . VAL A 1 157 ? -8.531 -12.699 10.453 1.00 92.69 157 VAL A CA 1
ATOM 1265 C C . VAL A 1 157 ? -9.796 -12.555 11.304 1.00 92.69 157 VAL A C 1
ATOM 1267 O O . VAL A 1 157 ? -9.730 -12.680 12.524 1.00 92.69 157 VAL A O 1
ATOM 1270 N N . SER A 1 158 ? -10.949 -12.293 10.685 1.00 91.88 158 SER A N 1
ATOM 1271 C CA . SER A 1 158 ? -12.215 -12.072 11.401 1.00 91.88 158 SER A CA 1
ATOM 1272 C C . SER A 1 158 ? -13.057 -13.335 11.590 1.00 91.88 158 SER A C 1
ATOM 1274 O O . SER A 1 158 ? -13.908 -13.365 12.475 1.00 91.88 158 SER A O 1
ATOM 1276 N N . GLY A 1 159 ? -12.869 -14.356 10.747 1.00 90.62 159 GLY A N 1
ATOM 1277 C CA . GLY A 1 159 ? -13.785 -15.492 10.622 1.00 90.62 159 GLY A CA 1
ATOM 1278 C C . GLY A 1 159 ? -15.121 -15.155 9.941 1.00 90.62 159 GLY A C 1
ATOM 1279 O O . GLY A 1 159 ? -15.979 -16.029 9.818 1.00 90.62 159 GLY A O 1
ATOM 1280 N N . GLU A 1 160 ? -15.322 -13.910 9.497 1.00 89.75 160 GLU A N 1
ATOM 1281 C CA . GLU A 1 160 ? -16.538 -13.442 8.830 1.00 89.75 160 GLU A CA 1
ATOM 1282 C C . GLU A 1 160 ? -16.310 -13.235 7.330 1.00 89.75 160 GLU A C 1
ATOM 1284 O O . GLU A 1 160 ? -15.321 -12.640 6.904 1.00 89.75 160 GLU A O 1
ATOM 1289 N N . LYS A 1 161 ? -17.289 -13.633 6.513 1.00 88.12 161 LYS A N 1
ATOM 1290 C CA . LYS A 1 161 ? -17.304 -13.285 5.089 1.00 88.12 161 LYS A CA 1
ATOM 1291 C C . LYS A 1 161 ? -17.861 -11.887 4.872 1.00 88.12 161 LYS A C 1
ATOM 1293 O O . LYS A 1 161 ? -18.925 -11.540 5.391 1.00 88.12 161 LYS A O 1
ATOM 1298 N N . LEU A 1 162 ? -17.164 -11.101 4.055 1.00 85.06 162 LEU A N 1
ATOM 1299 C CA . LEU A 1 162 ? -17.693 -9.835 3.561 1.00 85.06 162 LEU A CA 1
ATOM 1300 C C . LEU A 1 162 ? -18.784 -10.096 2.512 1.00 85.06 162 LEU A C 1
ATOM 1302 O O . LEU A 1 162 ? -18.694 -11.068 1.764 1.00 85.06 162 LEU A O 1
ATOM 1306 N N . PRO A 1 163 ? -19.829 -9.254 2.458 1.00 79.06 163 PRO A N 1
ATOM 1307 C CA . PRO A 1 163 ? -20.865 -9.381 1.446 1.00 79.06 163 PRO A CA 1
ATOM 1308 C C . PRO A 1 163 ? -20.313 -9.072 0.053 1.00 79.06 163 PRO A C 1
ATOM 1310 O O . PRO A 1 163 ? -19.437 -8.215 -0.101 1.00 79.06 163 PRO A O 1
ATOM 1313 N N . ASP A 1 164 ? -20.890 -9.732 -0.951 1.00 76.12 164 ASP A N 1
ATOM 1314 C CA . ASP A 1 164 ? -20.543 -9.509 -2.350 1.00 76.12 164 ASP A CA 1
ATOM 1315 C C . ASP A 1 164 ? -20.731 -8.042 -2.748 1.00 76.12 164 ASP A C 1
ATOM 1317 O O . ASP A 1 164 ? -21.628 -7.331 -2.272 1.00 76.12 164 ASP A O 1
ATOM 1321 N N . LEU A 1 165 ? -19.876 -7.587 -3.662 1.00 70.62 165 LEU A N 1
ATOM 1322 C CA . LEU A 1 165 ? -19.988 -6.249 -4.218 1.00 70.62 165 LEU A CA 1
ATOM 1323 C C . LEU A 1 165 ? -21.308 -6.056 -4.943 1.00 70.62 165 LEU A C 1
ATOM 1325 O O . LEU A 1 165 ? -21.755 -6.895 -5.724 1.00 70.62 165 LEU A O 1
ATOM 1329 N N . LYS A 1 166 ? -21.886 -4.870 -4.758 1.00 61.12 166 LYS A N 1
ATOM 1330 C CA . LYS A 1 166 ? -22.933 -4.396 -5.656 1.00 61.12 166 LYS A CA 1
ATOM 1331 C C . LYS A 1 166 ? -22.280 -4.065 -7.002 1.00 61.12 166 LYS A C 1
ATOM 1333 O O . LYS A 1 166 ? -21.413 -3.187 -7.052 1.00 61.12 166 LYS A O 1
ATOM 1338 N N . LYS A 1 167 ? -22.689 -4.800 -8.040 1.00 54.91 167 LYS A N 1
ATOM 1339 C CA . LYS A 1 167 ? -22.359 -4.532 -9.446 1.00 54.91 167 LYS A CA 1
ATOM 1340 C C . LYS A 1 167 ? -22.894 -3.172 -9.891 1.00 54.91 167 LYS A C 1
ATOM 1342 O O . LYS A 1 167 ? -23.992 -2.790 -9.422 1.00 54.91 167 LYS A O 1
#

pLDDT: mean 89.6, std 8.71, range [51.75, 96.69]

Foldseek 3Di:
DDPVVVVVVVVVVVVVVVVVVVVVVVVVVVVVVVVVVVVVLVVLVVVLVVLLVVLVVQLVVQDDPVLVVCQQVAPVVDDPSSLVSLLCSLVSLVVSLQVCCLVCRVVNPLVVLLVSLLVQPVHRHSLVSVLVVQQVDADDPSCVVSVVSNQVSSCVNVVDGRDDHDD

Sequence (167 aa):
MELIEIAQLVTGIATLIVASVLIWQMIIQKRTLDIAHNDADANMSLTAVENKVKLNTWFAENSTPELLDKVDKGLDFMTAKEKRVIQAFTQNHFLLLTTEYRLGRMDRNPIYFRNTMRNILNNKASLEVIKSIRLNTKETTARESLIKIIDEVYEEVSGEKLPDLKK

Secondary structure (DSSP, 8-state):
--HHHHHHHHHHHHHHHHHHHHHHHHHHHHHHHHHHHHHHHHHHHHHHHHHHHHHHHHHHHH--HHHHHHHTT-GGGS-HHHHHHHHHHHHHHHHHHHHHHHTTGGGG-HHHHHHHHHHHTSSHHHHHHHHHHHHHPPP-TTTHHHHHHHHHHHHHHHS-PPPPPP-

Mean predicted aligned error: 7.21 Å

Radius of gyration: 27.15 Å; Cα contacts (8 Å, |Δi|>4): 108; chains: 1; bounding box: 56×27×92 Å

Solvent-accessible surface area (backbone atoms only — not comparable to full-atom values): 9355 Å² total; per-residue (Å²): 133,56,73,67,59,56,52,51,51,52,53,51,52,52,49,52,52,53,52,52,51,52,52,52,50,51,56,52,52,50,54,53,49,54,51,52,48,52,51,48,53,51,50,52,52,50,54,53,50,52,50,52,51,52,51,53,50,53,46,58,76,71,50,49,73,71,51,63,71,28,34,65,75,18,57,89,77,46,54,77,67,55,44,51,50,51,44,51,52,48,52,50,52,52,51,50,52,54,50,40,48,72,73,40,50,76,78,52,43,63,67,62,56,42,53,53,48,45,66,63,43,71,33,43,29,37,44,55,45,49,54,54,50,54,77,71,46,69,72,48,91,91,45,52,74,61,51,50,45,50,48,54,44,45,26,69,71,70,75,47,81,76,79,81,68,60,122

Nearest PDB structures (foldseek):
  8gjg-assembly1_A  TM=3.105E-01  e=1.665E+00  synthetic construct
  8hvj-assembly1_B-2  TM=2.312E-01  e=4.710E+00  Escherichia coli K-12